Protein AF-A0A1B6I5P0-F1 (afdb_monomer_lite)

pLDDT: mean 95.13, std 2.9, range [74.19, 97.69]

Secondary structure (DSSP, 8-state):
-EEE-TT-PEEPEEEEEEETTTTEEEEEESSPPPSS--EEE-------BSSSSEEEEEEEEETTEEEEEEEEE-TTTTGGGTS-----TTS-----------TT-------

Structure (mmCIF, N/CA/C/O backbone):
data_AF-A0A1B6I5P0-F1
#
_entry.id   AF-A0A1B6I5P0-F1
#
loop_
_atom_site.group_PDB
_atom_site.id
_atom_site.type_symbol
_atom_site.label_atom_id
_atom_site.label_alt_id
_atom_site.label_comp_id
_atom_site.label_asym_id
_atom_site.label_entity_id
_atom_site.label_seq_id
_atom_site.pdbx_PDB_ins_code
_atom_site.Cartn_x
_atom_site.Cartn_y
_atom_site.Cartn_z
_atom_site.occupancy
_atom_site.B_iso_or_equiv
_atom_site.auth_seq_id
_atom_site.auth_comp_id
_atom_site.auth_asym_id
_atom_site.auth_atom_id
_atom_site.pdbx_PDB_model_num
ATOM 1 N N . ILE A 1 1 ? 0.812 -0.704 12.957 1.00 93.81 1 ILE A N 1
ATOM 2 C CA . ILE A 1 1 ? -0.446 -0.215 12.347 1.00 93.81 1 ILE A CA 1
ATOM 3 C C . ILE A 1 1 ? -1.074 0.671 13.391 1.00 93.81 1 ILE A C 1
ATOM 5 O O . ILE A 1 1 ? -1.149 0.228 14.529 1.00 93.81 1 ILE A O 1
ATOM 9 N N . THR A 1 2 ? -1.447 1.887 13.026 1.00 95.62 2 THR A N 1
ATOM 10 C CA . THR A 1 2 ? -2.048 2.849 13.955 1.00 95.62 2 THR A CA 1
ATOM 11 C C . THR A 1 2 ? -3.414 3.227 13.419 1.00 95.62 2 THR A C 1
ATOM 13 O O . THR A 1 2 ? -3.566 3.411 12.210 1.00 95.62 2 THR A O 1
ATOM 16 N N . VAL A 1 3 ? -4.404 3.304 14.300 1.00 97.12 3 VAL A N 1
ATOM 17 C CA . VAL A 1 3 ? -5.758 3.736 13.958 1.00 97.12 3 VAL A CA 1
ATOM 18 C C . VAL A 1 3 ? -6.095 4.915 14.853 1.00 97.12 3 VAL A C 1
ATOM 20 O O . VAL A 1 3 ? -5.910 4.825 16.062 1.00 97.12 3 VAL A O 1
ATOM 23 N N . THR A 1 4 ? -6.570 6.012 14.276 1.00 97.12 4 THR A N 1
ATOM 24 C CA . THR A 1 4 ? -7.079 7.159 15.040 1.00 97.12 4 THR A CA 1
ATOM 25 C C . THR A 1 4 ? -8.487 7.501 14.586 1.00 97.12 4 THR A C 1
ATOM 27 O O . THR A 1 4 ? -8.852 7.221 13.440 1.00 97.12 4 THR A O 1
ATOM 30 N N . ASP A 1 5 ? -9.276 8.114 15.456 1.00 95.06 5 ASP A N 1
ATOM 31 C CA . ASP A 1 5 ? -10.587 8.652 15.095 1.00 95.06 5 ASP A CA 1
ATOM 32 C C . ASP A 1 5 ? -10.490 10.063 14.474 1.00 95.06 5 ASP A C 1
ATOM 34 O O . ASP A 1 5 ? -9.415 10.526 14.067 1.00 95.06 5 ASP A O 1
ATOM 38 N N . ASP A 1 6 ? -11.636 10.728 14.339 1.00 92.25 6 ASP A N 1
ATOM 39 C CA . ASP A 1 6 ? -11.777 12.078 13.795 1.00 92.25 6 ASP A CA 1
ATOM 40 C C . ASP A 1 6 ? -11.200 13.176 14.703 1.00 92.25 6 ASP A C 1
ATOM 42 O O . ASP A 1 6 ? -10.870 14.258 14.211 1.00 92.25 6 ASP A O 1
ATOM 46 N N . ARG A 1 7 ? -11.028 12.890 15.997 1.00 92.81 7 ARG A N 1
ATOM 47 C CA . ARG A 1 7 ? -10.398 13.766 16.997 1.00 92.81 7 ARG A CA 1
ATOM 48 C C . ARG A 1 7 ? -8.899 13.521 17.133 1.00 92.81 7 ARG A C 1
ATOM 50 O O . ARG A 1 7 ? -8.246 14.212 17.907 1.00 92.81 7 ARG A O 1
ATOM 57 N N . GLU A 1 8 ? -8.368 12.593 16.339 1.00 91.75 8 GLU A N 1
ATOM 58 C CA . GLU A 1 8 ? -6.987 12.108 16.401 1.00 91.75 8 GLU A CA 1
ATOM 59 C C . GLU A 1 8 ? -6.671 11.315 17.677 1.00 91.75 8 GLU A C 1
ATOM 61 O O . GLU A 1 8 ? -5.501 11.067 17.972 1.00 91.75 8 GLU A O 1
ATOM 66 N N . ASP A 1 9 ? -7.704 10.845 18.384 1.00 93.62 9 ASP A N 1
ATOM 67 C CA . ASP A 1 9 ? -7.533 9.945 19.516 1.00 93.62 9 ASP A CA 1
ATOM 68 C C . ASP A 1 9 ? -7.187 8.542 19.001 1.00 93.62 9 ASP A C 1
ATOM 70 O O . ASP A 1 9 ? -7.772 8.034 18.035 1.00 93.62 9 ASP A O 1
ATOM 74 N N . GLU A 1 10 ? -6.206 7.900 19.637 1.00 94.81 10 GLU A N 1
ATOM 75 C CA . GLU A 1 10 ? -5.766 6.566 19.241 1.00 94.81 10 GLU A CA 1
ATOM 76 C C . GLU A 1 10 ? -6.826 5.514 19.588 1.00 94.81 10 GLU A C 1
ATOM 78 O O . GLU A 1 10 ? -7.338 5.422 20.707 1.00 94.81 10 GLU A O 1
ATOM 83 N N . VAL A 1 11 ? -7.141 4.681 18.601 1.00 95.94 11 VAL A N 1
ATOM 84 C CA . VAL A 1 11 ? -8.004 3.518 18.754 1.00 95.94 11 VAL A CA 1
ATOM 85 C C . VAL A 1 11 ? -7.122 2.297 18.956 1.00 95.94 11 VAL A C 1
ATOM 87 O O . VAL A 1 11 ? -6.329 1.935 18.087 1.00 95.94 11 VAL A O 1
ATOM 90 N N . GLU A 1 12 ? -7.300 1.626 20.091 1.00 96.19 12 GLU A N 1
ATOM 91 C CA . GLU A 1 12 ? -6.550 0.417 20.413 1.00 96.19 12 GLU A CA 1
ATOM 92 C C . GLU A 1 12 ? -6.771 -0.680 19.361 1.00 96.19 12 GLU A C 1
ATOM 94 O O . GLU A 1 12 ? -7.892 -1.155 19.139 1.00 96.19 12 GLU A O 1
ATOM 99 N N . VAL A 1 13 ? -5.671 -1.127 18.753 1.00 96.81 13 VAL A N 1
ATOM 100 C CA . VAL A 1 13 ? -5.613 -2.321 17.907 1.00 96.81 13 VAL A CA 1
ATOM 101 C C . VAL A 1 13 ? -4.986 -3.443 18.730 1.00 96.81 13 VAL A C 1
ATOM 103 O O . VAL A 1 13 ? -3.766 -3.521 18.853 1.00 96.81 13 VAL A O 1
ATOM 106 N N . ALA A 1 14 ? -5.823 -4.315 19.290 1.00 96.44 14 ALA A N 1
ATOM 107 C CA . ALA A 1 14 ? -5.397 -5.425 20.139 1.00 96.44 14 ALA A CA 1
ATOM 108 C C . ALA A 1 14 ? -4.495 -6.417 19.388 1.00 96.44 14 ALA A C 1
ATOM 110 O O . ALA A 1 14 ? -3.538 -6.953 19.945 1.00 96.44 14 ALA A O 1
ATOM 111 N N . SER A 1 15 ? -4.790 -6.676 18.111 1.00 96.88 15 SER A N 1
ATOM 112 C CA . SER A 1 15 ? -3.930 -7.477 17.235 1.00 96.88 15 SER A CA 1
ATOM 113 C C . SER A 1 15 ? -4.262 -7.251 15.759 1.00 96.88 15 SER A C 1
ATOM 115 O O . SER A 1 15 ? -5.230 -6.577 15.410 1.00 96.88 15 SER A O 1
ATOM 117 N N . HIS A 1 16 ? -3.459 -7.826 14.867 1.00 97.00 16 HIS A N 1
ATOM 118 C CA . HIS A 1 16 ? -3.789 -7.930 13.449 1.00 97.00 16 HIS A CA 1
ATOM 119 C C . HIS A 1 16 ? -3.428 -9.323 12.933 1.00 97.00 16 HIS A C 1
ATOM 121 O O . HIS A 1 16 ? -2.530 -9.978 13.462 1.00 97.00 16 HIS A O 1
ATOM 127 N N . SER A 1 17 ? -4.119 -9.768 11.891 1.00 97.31 17 SER A N 1
ATOM 128 C CA . SER A 1 17 ? -3.872 -11.053 11.239 1.00 97.31 17 SER A CA 1
ATOM 129 C C . SER A 1 17 ? -3.968 -10.925 9.725 1.00 97.31 17 SER A C 1
ATOM 131 O O . SER A 1 17 ? -4.608 -10.009 9.210 1.00 97.31 17 SER A O 1
ATOM 133 N N . VAL A 1 18 ? -3.352 -11.860 9.006 1.00 96.75 18 VAL A N 1
ATOM 134 C CA . VAL A 1 18 ? -3.440 -11.940 7.544 1.00 96.75 18 VAL A CA 1
ATOM 135 C C . VAL A 1 18 ? -4.215 -13.198 7.165 1.00 96.75 18 VAL A C 1
ATOM 137 O O . VAL A 1 18 ? -3.801 -14.304 7.503 1.00 96.75 18 VAL A O 1
ATOM 140 N N . ASP A 1 19 ? -5.331 -13.022 6.463 1.00 97.56 19 ASP A N 1
ATOM 141 C CA . ASP A 1 19 ? -6.096 -14.103 5.840 1.00 97.56 19 ASP A CA 1
ATOM 142 C C . ASP A 1 19 ? -5.587 -14.264 4.402 1.00 97.56 19 ASP A C 1
ATOM 144 O O . ASP A 1 19 ? -5.857 -13.430 3.537 1.00 97.56 19 ASP A O 1
ATOM 148 N N . LEU A 1 20 ? -4.788 -15.304 4.158 1.00 95.06 20 LEU A N 1
ATOM 149 C CA . LEU A 1 20 ? -4.154 -15.536 2.857 1.00 95.06 20 LEU A CA 1
ATOM 150 C C . LEU A 1 20 ? -5.140 -16.023 1.789 1.00 95.06 20 LEU A C 1
ATOM 152 O O . LEU A 1 20 ? -4.911 -15.772 0.608 1.00 95.06 20 LEU A O 1
ATOM 156 N N . GLU A 1 21 ? -6.216 -16.703 2.191 1.00 96.38 21 GLU A N 1
ATOM 157 C CA . GLU A 1 21 ? -7.224 -17.230 1.269 1.00 96.38 21 GLU A CA 1
ATOM 158 C C . GLU A 1 21 ? -8.067 -16.087 0.705 1.00 96.38 21 GLU A C 1
ATOM 160 O O . GLU A 1 21 ? -8.240 -15.969 -0.508 1.00 96.38 21 GLU A O 1
ATOM 165 N N . ARG A 1 22 ? -8.524 -15.191 1.586 1.00 95.88 22 ARG A N 1
ATOM 166 C CA . ARG A 1 22 ? -9.304 -14.006 1.197 1.00 95.88 22 ARG A CA 1
ATOM 167 C C . ARG A 1 22 ? -8.442 -12.810 0.806 1.00 95.88 22 ARG A C 1
ATOM 169 O O . ARG A 1 22 ? -8.961 -11.833 0.273 1.00 95.88 22 ARG A O 1
ATOM 176 N N . GLN A 1 23 ? -7.135 -12.896 1.046 1.00 96.31 23 GLN A N 1
ATOM 177 C CA . GLN A 1 23 ? -6.156 -11.832 0.819 1.00 96.31 23 GLN A CA 1
ATOM 178 C C . GLN A 1 23 ? -6.458 -10.563 1.628 1.00 96.31 23 GLN A C 1
ATOM 180 O O . GLN A 1 23 ? -6.377 -9.448 1.109 1.00 96.31 23 GLN A O 1
ATOM 185 N N . PHE A 1 24 ? -6.799 -10.730 2.908 1.00 97.25 24 PHE A N 1
ATOM 186 C CA . PHE A 1 24 ? -7.139 -9.628 3.806 1.00 97.25 24 PHE A CA 1
ATOM 187 C C . PHE A 1 24 ? -6.088 -9.399 4.884 1.00 97.25 24 PHE A C 1
ATOM 189 O O . PHE A 1 24 ? -5.564 -10.333 5.490 1.00 97.25 24 PHE A O 1
ATOM 196 N N . LEU A 1 25 ? -5.857 -8.122 5.176 1.00 97.50 25 LEU A N 1
ATOM 197 C CA . LEU A 1 25 ? -5.301 -7.675 6.444 1.00 97.50 25 LEU A CA 1
ATOM 198 C C . LEU A 1 25 ? -6.473 -7.371 7.382 1.00 97.50 25 LEU A C 1
ATOM 200 O O . LEU A 1 25 ? -7.263 -6.469 7.113 1.00 97.50 25 LEU A O 1
ATOM 204 N N . VAL A 1 26 ? -6.583 -8.124 8.471 1.00 97.69 26 VAL A N 1
ATOM 205 C CA . VAL A 1 26 ? -7.652 -7.985 9.464 1.00 97.69 26 VAL A CA 1
ATOM 206 C C . VAL A 1 26 ? -7.091 -7.283 10.693 1.00 97.69 26 VAL A C 1
ATOM 208 O O . VAL A 1 26 ? -6.101 -7.737 11.266 1.00 97.69 26 VAL A O 1
ATOM 211 N N . LEU A 1 27 ? -7.719 -6.177 11.091 1.00 97.19 27 LEU A N 1
ATOM 212 C CA . LEU A 1 27 ? -7.387 -5.442 12.311 1.00 97.19 27 LEU A CA 1
ATOM 213 C C . LEU A 1 27 ? -8.404 -5.797 13.394 1.00 97.19 27 LEU A C 1
ATOM 215 O O . LEU A 1 27 ? -9.603 -5.614 13.193 1.00 97.19 27 LEU A O 1
ATOM 219 N N . HIS A 1 28 ? -7.926 -6.286 14.536 1.00 96.75 28 HIS A N 1
ATOM 220 C CA . HIS A 1 28 ? -8.757 -6.598 15.697 1.00 96.75 28 HIS A CA 1
ATOM 221 C C . HIS A 1 28 ? -8.648 -5.445 16.685 1.00 96.75 28 HIS A C 1
ATOM 223 O O . HIS A 1 28 ? -7.614 -5.270 17.333 1.00 96.75 28 HIS A O 1
ATOM 229 N N . THR A 1 29 ? -9.691 -4.628 16.775 1.00 95.94 29 THR A N 1
ATOM 230 C CA . THR A 1 29 ? -9.747 -3.500 17.709 1.00 95.94 29 THR A CA 1
ATOM 231 C C . THR A 1 29 ? -10.057 -3.989 19.124 1.00 95.94 29 THR A C 1
ATOM 233 O O . THR A 1 29 ? -10.763 -4.980 19.304 1.00 95.94 29 THR A O 1
ATOM 236 N N . GLY A 1 30 ? -9.541 -3.300 20.146 1.00 93.81 30 GLY A N 1
ATOM 237 C CA . GLY A 1 30 ? -9.788 -3.655 21.555 1.00 93.81 30 GLY A CA 1
ATOM 238 C C . GLY A 1 30 ? -11.252 -3.480 21.985 1.00 93.81 30 GLY A C 1
ATOM 239 O O . GLY A 1 30 ? -11.699 -4.043 22.981 1.00 93.81 30 GLY A O 1
ATOM 240 N N . ARG A 1 31 ? -12.020 -2.718 21.202 1.00 93.06 31 ARG A N 1
ATOM 241 C CA . ARG A 1 31 ? -13.446 -2.448 21.396 1.00 93.06 31 ARG A CA 1
ATOM 242 C C . ARG A 1 31 ? -14.167 -2.329 20.059 1.00 93.06 31 ARG A C 1
ATOM 244 O O . ARG A 1 31 ? -13.531 -2.166 19.015 1.00 93.06 31 ARG A O 1
ATOM 251 N N . TRP A 1 32 ? -15.494 -2.361 20.109 1.00 94.38 32 TRP A N 1
ATOM 252 C CA . TRP A 1 32 ? -16.336 -2.030 18.964 1.00 94.38 32 TRP A CA 1
ATOM 253 C C . TRP A 1 32 ? -16.094 -0.590 18.512 1.00 94.38 32 TRP A C 1
ATOM 255 O O . TRP A 1 32 ? -15.913 0.307 19.338 1.00 94.38 32 TRP A O 1
ATOM 265 N N . LEU A 1 33 ? -16.064 -0.394 17.195 1.00 94.69 33 LEU A N 1
ATOM 266 C CA . LEU A 1 33 ? -16.012 0.933 16.603 1.00 94.69 33 LEU A CA 1
ATOM 267 C C . LEU A 1 33 ? -17.422 1.507 16.548 1.00 94.69 33 LEU A C 1
ATOM 269 O O . LEU A 1 33 ? -18.349 0.847 16.077 1.00 94.69 33 LEU A O 1
ATOM 273 N N . GLU A 1 34 ? -17.558 2.742 17.008 1.00 94.25 34 GLU A N 1
ATOM 274 C CA . GLU A 1 34 ? -18.779 3.513 16.827 1.00 94.25 34 GLU A CA 1
ATOM 275 C C . GLU A 1 34 ? -18.852 4.047 15.385 1.00 94.25 34 GLU A C 1
ATOM 277 O O . GLU A 1 34 ? -17.829 4.163 14.703 1.00 94.25 34 GLU A O 1
ATOM 282 N N . PRO A 1 35 ? -20.043 4.387 14.870 1.00 95.75 35 PRO A N 1
ATOM 283 C CA . PRO A 1 35 ? -20.159 5.022 13.563 1.00 95.75 35 PRO A CA 1
ATOM 284 C C . PRO A 1 35 ? -19.356 6.330 13.505 1.00 95.75 35 PRO A C 1
ATOM 286 O O . PRO A 1 35 ? -19.599 7.250 14.285 1.00 95.75 35 PRO A O 1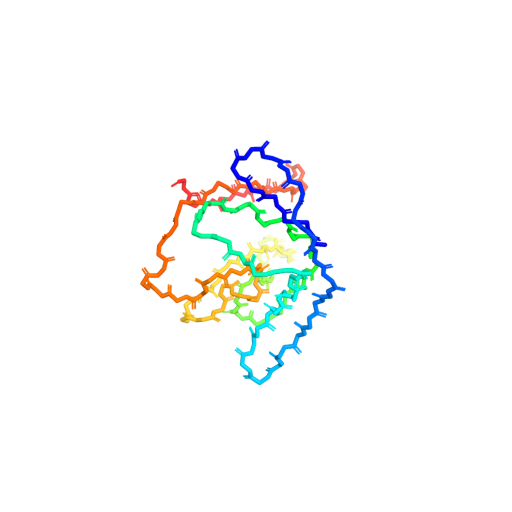
ATOM 289 N N . GLY A 1 36 ? -18.419 6.433 12.561 1.00 95.00 36 GLY A N 1
ATOM 290 C CA . GLY A 1 36 ? -17.531 7.591 12.475 1.00 95.00 36 GLY A CA 1
ATOM 291 C C . GLY A 1 36 ? -16.478 7.486 11.376 1.00 95.00 36 GLY A C 1
ATOM 292 O O . GLY A 1 36 ? -16.499 6.572 10.548 1.00 95.00 36 GLY A O 1
ATOM 293 N N . GLN A 1 37 ? -15.563 8.456 11.363 1.00 96.44 37 GLN A N 1
ATOM 294 C CA . GLN A 1 37 ? -14.401 8.460 10.478 1.00 96.44 37 GLN A CA 1
ATOM 295 C C . GLN A 1 37 ? -13.163 8.011 11.243 1.00 96.44 37 GLN A C 1
ATOM 297 O O . GLN A 1 37 ? -12.925 8.444 12.365 1.00 96.44 37 GLN A O 1
ATOM 302 N N . TYR A 1 38 ? -12.359 7.178 10.592 1.00 97.00 38 TYR A N 1
ATOM 303 C CA . TYR A 1 38 ? -11.119 6.663 11.151 1.00 97.00 38 TYR A CA 1
ATOM 304 C C . TYR A 1 38 ? -9.993 6.827 10.140 1.00 97.00 38 TYR A C 1
ATOM 306 O O . TYR A 1 38 ? -10.181 6.632 8.935 1.00 97.00 38 TYR A O 1
ATOM 314 N N . LYS A 1 39 ? -8.804 7.158 10.634 1.00 97.19 39 LYS A N 1
ATOM 315 C CA . LYS A 1 39 ? -7.568 7.167 9.856 1.00 97.19 39 LYS A CA 1
ATOM 316 C C . LYS A 1 39 ? -6.795 5.903 10.198 1.00 97.19 39 LYS A C 1
ATOM 318 O O . LYS A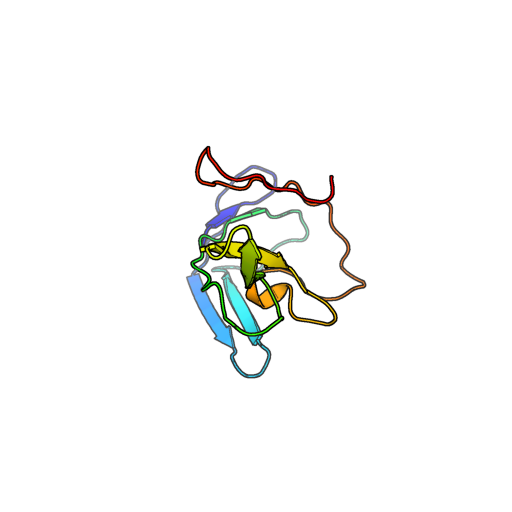 1 39 ? -6.508 5.644 11.361 1.00 97.19 39 LYS A O 1
ATOM 323 N N . VAL A 1 40 ? -6.445 5.125 9.180 1.00 97.12 40 VAL A N 1
ATOM 324 C CA . VAL A 1 40 ? -5.649 3.905 9.338 1.00 97.12 40 VAL A CA 1
ATOM 325 C C . VAL A 1 40 ? -4.284 4.136 8.704 1.00 97.12 40 VAL A C 1
ATOM 327 O O . VAL A 1 40 ? -4.177 4.348 7.497 1.00 97.12 40 VAL A O 1
ATOM 330 N N . TYR A 1 41 ? -3.235 4.088 9.520 1.00 97.19 41 TYR A N 1
ATOM 331 C CA . TYR A 1 41 ? -1.851 4.191 9.082 1.00 97.19 41 TYR A CA 1
ATOM 332 C C . TYR A 1 41 ? -1.181 2.816 9.089 1.00 97.19 41 TYR A C 1
ATOM 334 O O . TYR A 1 41 ? -1.046 2.156 10.127 1.00 97.19 41 TYR A O 1
ATOM 342 N N . ILE A 1 42 ? -0.730 2.386 7.911 1.00 97.31 42 ILE A N 1
ATOM 343 C CA . ILE A 1 42 ? -0.062 1.101 7.711 1.00 97.31 42 ILE A CA 1
ATOM 344 C C . ILE A 1 42 ? 1.283 1.354 7.044 1.00 97.31 42 ILE A C 1
ATOM 346 O O . ILE A 1 42 ? 1.352 1.788 5.897 1.00 97.31 42 ILE A O 1
ATOM 350 N N . GLN A 1 43 ? 2.355 1.025 7.757 1.00 96.69 43 GLN A N 1
ATOM 351 C CA . GLN A 1 43 ? 3.677 0.900 7.164 1.00 96.69 43 GLN A CA 1
ATOM 352 C C . GLN A 1 43 ? 3.837 -0.523 6.627 1.00 96.69 43 GLN A C 1
ATOM 354 O O . GLN A 1 43 ? 3.578 -1.489 7.343 1.00 96.69 43 GLN A O 1
ATOM 359 N N . TYR A 1 44 ? 4.254 -0.652 5.372 1.00 95.62 44 TYR A N 1
ATOM 360 C CA . TYR A 1 44 ? 4.437 -1.941 4.710 1.00 95.62 44 TYR A CA 1
ATOM 361 C C . TYR A 1 44 ? 5.684 -1.921 3.822 1.00 95.62 44 TYR A C 1
ATOM 363 O O . TYR A 1 44 ? 6.207 -0.862 3.472 1.00 95.62 44 TYR A O 1
ATOM 371 N N . ILE A 1 45 ? 6.150 -3.115 3.457 1.00 94.31 45 ILE A N 1
ATOM 372 C CA . ILE A 1 45 ? 7.215 -3.321 2.476 1.00 94.31 45 ILE A CA 1
ATOM 373 C C . ILE A 1 45 ? 6.638 -4.198 1.368 1.00 94.31 45 ILE A C 1
ATOM 375 O O . ILE A 1 45 ? 6.118 -5.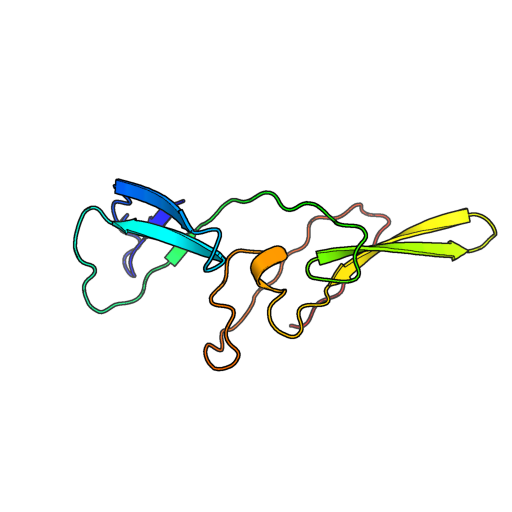279 1.635 1.00 94.31 45 ILE A O 1
ATOM 379 N N . GLY A 1 46 ? 6.721 -3.716 0.131 1.00 88.88 46 GLY A N 1
ATOM 380 C CA . GLY A 1 46 ? 6.344 -4.461 -1.067 1.00 88.88 46 GLY A CA 1
ATOM 381 C C . GLY A 1 46 ? 7.575 -4.834 -1.888 1.00 88.88 46 GLY A C 1
ATOM 382 O O . GLY A 1 46 ? 8.553 -4.088 -1.931 1.00 88.88 46 GLY A O 1
ATOM 383 N N . ASN A 1 47 ? 7.518 -5.977 -2.569 1.00 88.25 47 ASN A N 1
ATOM 384 C CA . ASN A 1 47 ? 8.551 -6.381 -3.518 1.00 88.25 47 ASN A CA 1
ATOM 385 C C . ASN A 1 47 ? 8.158 -5.958 -4.934 1.00 88.25 47 ASN A C 1
ATOM 387 O O . ASN A 1 47 ? 7.099 -6.352 -5.425 1.00 88.25 47 ASN A O 1
ATOM 391 N N . LEU A 1 48 ? 9.045 -5.229 -5.620 1.00 90.62 48 LEU A N 1
ATOM 392 C CA . LEU A 1 48 ? 8.923 -5.016 -7.062 1.00 90.62 48 LEU A CA 1
ATOM 393 C C . LEU A 1 48 ? 9.142 -6.344 -7.780 1.00 90.62 48 LEU A C 1
ATOM 395 O O . LEU A 1 48 ? 10.266 -6.831 -7.919 1.00 90.62 48 LEU A O 1
ATOM 399 N N . ASN A 1 49 ? 8.037 -6.938 -8.207 1.00 89.88 49 ASN A N 1
ATOM 400 C CA . ASN A 1 49 ? 8.031 -8.255 -8.812 1.00 89.88 49 ASN A CA 1
ATOM 401 C C . ASN A 1 49 ? 8.351 -8.180 -10.323 1.00 89.88 49 ASN A C 1
ATOM 403 O O . ASN A 1 49 ? 8.411 -7.094 -10.901 1.00 89.88 49 ASN A O 1
ATOM 407 N N . ASN A 1 50 ? 8.613 -9.332 -10.949 1.00 90.12 50 ASN A N 1
ATOM 408 C CA . ASN A 1 50 ? 8.914 -9.435 -12.391 1.00 90.12 50 ASN A CA 1
ATOM 409 C C . ASN A 1 50 ? 7.690 -9.861 -13.220 1.00 90.12 50 ASN A C 1
ATOM 411 O O . ASN A 1 50 ? 7.831 -10.249 -14.378 1.00 90.12 50 ASN A O 1
ATOM 415 N N . VAL A 1 51 ? 6.509 -9.874 -12.609 1.00 86.00 51 VAL A N 1
ATOM 416 C CA . VAL A 1 51 ? 5.237 -10.218 -13.241 1.00 86.00 51 VAL A CA 1
ATOM 417 C C . VAL A 1 51 ? 4.527 -8.897 -13.526 1.00 86.00 51 VAL A C 1
ATOM 419 O O . VAL A 1 51 ? 4.631 -7.954 -12.753 1.00 86.00 51 VAL A O 1
ATOM 422 N N . LEU A 1 52 ? 3.835 -8.772 -14.654 1.00 91.50 52 LEU A N 1
ATOM 423 C CA . LEU A 1 52 ? 3.197 -7.514 -15.072 1.00 91.50 52 LEU A CA 1
ATOM 424 C C . LEU A 1 52 ? 1.898 -7.233 -14.279 1.00 91.50 52 LEU A C 1
ATOM 426 O O . LEU A 1 52 ? 0.852 -6.982 -14.868 1.00 91.50 52 LEU A O 1
ATOM 430 N N . GLN A 1 53 ? 1.954 -7.346 -12.949 1.00 92.75 53 GLN A N 1
ATOM 431 C CA . GLN A 1 53 ? 0.836 -7.271 -12.006 1.00 92.75 53 GLN A CA 1
ATOM 432 C C . GLN A 1 53 ? 1.242 -6.508 -10.742 1.00 92.75 53 GLN A C 1
ATOM 434 O O . GLN A 1 53 ? 2.354 -6.656 -10.222 1.00 92.75 53 GLN A O 1
ATOM 439 N N . GLY A 1 54 ? 0.314 -5.721 -10.205 1.00 94.94 54 GLY A N 1
ATOM 440 C CA . GLY A 1 54 ? 0.542 -4.896 -9.025 1.00 94.94 54 GLY A CA 1
ATOM 441 C C . GLY A 1 54 ? 1.548 -3.795 -9.327 1.00 94.94 54 GLY A C 1
ATOM 442 O O . GLY A 1 54 ? 1.500 -3.189 -10.395 1.00 94.94 54 GLY A O 1
ATOM 443 N N . PHE A 1 55 ? 2.462 -3.537 -8.394 1.00 96.00 55 PHE A N 1
ATOM 444 C CA . PHE A 1 55 ? 3.616 -2.675 -8.630 1.00 96.00 55 PHE A CA 1
ATOM 445 C C . PHE A 1 55 ? 4.839 -3.542 -8.943 1.00 96.00 55 PHE A C 1
ATOM 447 O O . PHE A 1 55 ? 5.291 -4.333 -8.110 1.00 96.00 55 PHE A O 1
ATOM 454 N N . TYR A 1 56 ? 5.343 -3.430 -10.168 1.00 95.81 56 TYR A N 1
ATOM 455 C CA . TYR A 1 56 ? 6.335 -4.343 -10.726 1.00 95.81 56 TYR A CA 1
ATOM 456 C C . TYR A 1 56 ? 7.474 -3.583 -11.397 1.00 95.81 56 TYR A C 1
ATOM 458 O O . TYR A 1 56 ? 7.346 -2.405 -11.740 1.00 95.81 56 TYR A O 1
ATOM 466 N N . ARG A 1 57 ? 8.609 -4.260 -11.588 1.00 95.94 57 ARG A N 1
ATOM 467 C CA . ARG A 1 57 ? 9.725 -3.719 -12.367 1.00 95.94 57 ARG A CA 1
ATOM 468 C C . ARG A 1 57 ? 9.720 -4.277 -13.782 1.00 95.94 57 ARG A C 1
ATOM 470 O O . ARG A 1 57 ? 9.447 -5.453 -14.003 1.00 95.94 57 ARG A O 1
ATOM 477 N N . SER A 1 58 ? 10.096 -3.434 -14.728 1.00 95.12 58 SER A N 1
ATOM 478 C CA . SER A 1 58 ? 10.310 -3.805 -16.122 1.00 95.12 58 SER A CA 1
ATOM 479 C C . SER A 1 58 ? 11.641 -3.246 -16.611 1.00 95.12 58 SER A C 1
ATOM 481 O O . SER A 1 58 ? 12.291 -2.445 -15.931 1.00 95.12 58 SER A O 1
ATOM 483 N N . SER A 1 59 ? 12.068 -3.687 -17.788 1.00 94.94 59 SER A N 1
ATOM 484 C CA . SER A 1 59 ? 13.297 -3.212 -18.408 1.00 94.94 59 SER A CA 1
ATOM 485 C C . SER A 1 59 ? 13.151 -3.076 -19.914 1.00 94.94 59 SER A C 1
ATOM 487 O O . SER A 1 59 ? 12.372 -3.791 -20.542 1.00 94.94 59 SER A O 1
ATOM 489 N N . TYR A 1 60 ? 13.933 -2.172 -20.487 1.00 95.00 60 TYR A N 1
ATOM 490 C CA . TYR A 1 60 ? 14.072 -2.008 -21.929 1.00 95.00 60 TYR A CA 1
ATOM 491 C C . TYR A 1 60 ? 15.534 -1.728 -22.278 1.00 95.00 60 TYR A C 1
ATOM 493 O O . TYR A 1 60 ? 16.328 -1.340 -21.418 1.00 95.00 60 TYR A O 1
ATOM 501 N N . LYS A 1 61 ? 15.907 -1.932 -23.543 1.00 96.88 61 LYS A N 1
ATOM 502 C CA . LYS A 1 61 ? 17.238 -1.571 -24.042 1.00 96.88 61 LYS A CA 1
ATOM 503 C C . LYS A 1 61 ? 17.204 -0.190 -24.683 1.00 96.88 61 LYS A C 1
ATOM 505 O O . LYS A 1 61 ? 16.349 0.076 -25.521 1.00 96.88 61 LYS A O 1
ATOM 510 N N . ALA A 1 62 ? 18.167 0.649 -24.327 1.00 95.38 62 ALA A N 1
ATOM 511 C CA . ALA A 1 62 ? 18.455 1.909 -25.002 1.00 95.38 62 ALA A CA 1
ATOM 512 C C . ALA A 1 62 ? 19.974 2.075 -25.081 1.00 95.38 62 ALA A C 1
ATOM 514 O O . ALA A 1 62 ? 20.660 1.860 -24.084 1.00 95.38 62 ALA A O 1
ATOM 515 N N . ASP A 1 63 ? 20.496 2.398 -26.264 1.00 95.19 63 ASP A N 1
ATOM 516 C CA . ASP A 1 63 ? 21.941 2.547 -26.509 1.00 95.19 63 ASP A CA 1
ATOM 517 C C . ASP A 1 63 ? 22.759 1.305 -26.101 1.00 95.19 63 ASP A C 1
ATOM 519 O O . ASP A 1 63 ? 23.853 1.400 -25.556 1.00 95.19 63 ASP A O 1
ATOM 523 N N . ASN A 1 64 ? 22.193 0.111 -26.318 1.00 94.25 64 ASN A N 1
ATOM 524 C CA . ASN A 1 64 ? 22.746 -1.182 -25.889 1.00 94.25 64 ASN A CA 1
ATOM 525 C C . ASN A 1 64 ? 22.906 -1.356 -24.358 1.00 94.25 64 ASN A C 1
ATOM 527 O O . ASN A 1 64 ? 23.511 -2.327 -23.906 1.00 94.25 64 ASN A O 1
ATOM 531 N N . VAL A 1 65 ? 22.310 -0.467 -23.557 1.00 95.88 65 VAL A N 1
ATOM 532 C CA . VAL A 1 65 ? 22.264 -0.540 -22.091 1.00 95.88 65 VAL A CA 1
ATOM 533 C C . VAL A 1 65 ? 20.852 -0.909 -21.634 1.00 95.88 65 VAL A C 1
ATOM 535 O O . VAL A 1 65 ? 19.858 -0.336 -22.085 1.00 95.88 65 VAL A O 1
ATOM 538 N N . THR A 1 66 ? 20.750 -1.869 -20.713 1.00 96.38 66 THR A N 1
ATOM 539 C CA . THR A 1 66 ? 19.480 -2.208 -20.060 1.00 96.38 66 THR A CA 1
ATOM 540 C C . THR A 1 66 ? 19.106 -1.115 -19.064 1.00 96.38 66 THR A C 1
ATOM 542 O O . THR A 1 66 ? 19.834 -0.866 -18.102 1.00 96.38 66 THR A O 1
ATOM 545 N N . ARG A 1 67 ? 17.951 -0.485 -19.270 1.00 95.25 67 ARG A N 1
ATOM 546 C CA . ARG A 1 67 ? 17.366 0.500 -18.358 1.00 95.25 67 ARG A CA 1
ATOM 547 C C . ARG A 1 67 ? 16.182 -0.118 -17.631 1.00 95.25 67 ARG A C 1
ATOM 549 O O . ARG A 1 67 ? 15.381 -0.827 -18.235 1.00 95.25 67 ARG A O 1
ATOM 556 N N . TRP A 1 68 ? 16.082 0.166 -16.339 1.00 95.06 68 TRP A N 1
ATOM 557 C CA . TRP A 1 68 ? 15.030 -0.348 -15.466 1.00 95.06 68 TRP A CA 1
ATOM 558 C C . TRP A 1 68 ? 13.984 0.724 -15.183 1.00 95.06 68 TRP A C 1
ATOM 560 O O . TRP A 1 68 ? 14.309 1.907 -15.076 1.00 95.06 68 TRP A O 1
ATOM 570 N N . LEU A 1 69 ? 12.737 0.292 -15.031 1.00 95.81 69 LEU A N 1
ATOM 571 C CA . LEU A 1 69 ? 11.616 1.118 -14.596 1.00 95.81 69 LEU A CA 1
ATOM 572 C C . LEU A 1 69 ? 10.731 0.345 -13.615 1.00 95.81 69 LEU A C 1
ATOM 574 O O . LEU A 1 69 ? 10.771 -0.885 -13.577 1.00 95.81 69 LEU A O 1
ATOM 578 N N . ALA A 1 70 ? 9.912 1.071 -12.862 1.00 96.44 70 ALA A N 1
ATOM 579 C CA . ALA A 1 70 ? 8.811 0.512 -12.090 1.00 96.44 70 ALA A CA 1
ATOM 580 C C . ALA A 1 70 ? 7.488 1.043 -12.652 1.00 96.44 70 ALA A C 1
ATOM 582 O O . ALA A 1 70 ? 7.397 2.220 -13.003 1.00 96.44 70 ALA A O 1
ATOM 583 N N . ALA A 1 71 ? 6.490 0.176 -12.762 1.00 96.25 71 ALA A N 1
ATOM 584 C CA . ALA A 1 71 ? 5.172 0.501 -13.294 1.00 96.25 71 ALA A CA 1
ATOM 585 C C . ALA A 1 71 ? 4.086 -0.235 -12.506 1.00 96.25 71 ALA A C 1
ATOM 587 O O . ALA A 1 71 ? 4.359 -1.227 -11.826 1.00 96.25 71 ALA A O 1
ATOM 588 N N . SER A 1 72 ? 2.853 0.263 -12.587 1.00 96.19 72 SER A N 1
ATOM 589 C CA . SER A 1 72 ? 1.685 -0.368 -11.980 1.00 96.19 72 SER A CA 1
ATOM 590 C C . SER A 1 72 ? 0.755 -0.971 -13.031 1.00 96.19 72 SER A C 1
ATOM 592 O O . SER A 1 72 ? 0.540 -0.397 -14.096 1.00 96.19 72 SER A O 1
ATOM 594 N N . GLN A 1 73 ? 0.186 -2.131 -12.711 1.00 96.50 73 GLN A N 1
ATOM 595 C CA . GLN A 1 73 ? -0.933 -2.751 -13.418 1.00 96.50 73 GLN A CA 1
ATOM 596 C C . GLN A 1 73 ? -1.860 -3.362 -12.366 1.00 96.50 73 GLN A C 1
ATOM 598 O O . GLN A 1 73 ? -1.578 -4.426 -11.823 1.00 96.50 73 GLN A O 1
ATOM 603 N N . PHE A 1 74 ? -2.939 -2.654 -12.029 1.00 96.44 74 PHE A N 1
ATOM 604 C CA . PHE A 1 74 ? -3.807 -3.028 -10.904 1.00 96.44 74 PHE A CA 1
ATOM 605 C C . PHE A 1 74 ? -5.068 -3.784 -11.311 1.00 96.44 74 PHE A C 1
ATOM 607 O O . PHE A 1 74 ? -5.701 -4.401 -10.457 1.00 96.44 74 PHE A O 1
ATOM 614 N N . GLN A 1 75 ? -5.445 -3.756 -12.591 1.00 92.00 75 GLN A N 1
ATOM 615 C CA . GLN A 1 75 ? -6.655 -4.439 -13.025 1.00 92.00 75 GLN A CA 1
ATOM 616 C C . GLN A 1 75 ? -6.469 -5.969 -12.982 1.00 92.00 75 GLN A C 1
ATOM 618 O O . GLN A 1 75 ? -5.480 -6.468 -13.510 1.00 92.00 75 GLN A O 1
ATOM 623 N N . SER A 1 76 ? -7.417 -6.745 -12.444 1.00 90.69 76 SER A N 1
ATOM 624 C CA . SER A 1 76 ? -8.671 -6.286 -11.803 1.00 90.69 76 SER A CA 1
ATOM 625 C C . SER A 1 76 ? -8.573 -6.123 -10.285 1.00 90.69 76 SER A C 1
ATOM 627 O O . SER A 1 76 ? -9.347 -5.353 -9.731 1.00 90.69 76 SER A O 1
ATOM 629 N N . THR A 1 77 ? -7.662 -6.844 -9.628 1.00 93.50 77 THR A N 1
ATOM 630 C CA . THR A 1 77 ? -7.580 -6.962 -8.157 1.00 93.50 77 THR A CA 1
ATOM 631 C C . THR A 1 77 ? -6.130 -6.995 -7.666 1.00 93.50 77 THR A C 1
ATOM 633 O O . THR A 1 77 ? -5.798 -7.684 -6.702 1.00 93.50 77 THR A O 1
ATOM 636 N N . ASP A 1 78 ? -5.222 -6.344 -8.393 1.00 95.31 78 ASP A N 1
ATOM 637 C CA . ASP A 1 78 ? -3.789 -6.352 -8.091 1.00 95.31 78 ASP A CA 1
ATOM 638 C C . ASP A 1 78 ? -3.329 -5.067 -7.375 1.00 95.31 78 ASP A C 1
ATOM 640 O O . ASP A 1 78 ? -2.159 -4.971 -6.995 1.00 95.31 78 ASP A O 1
ATOM 644 N N . ALA A 1 79 ? -4.219 -4.095 -7.117 1.00 95.94 79 ALA A N 1
ATOM 645 C CA . ALA A 1 79 ? -3.874 -2.913 -6.316 1.00 95.94 79 ALA A CA 1
ATOM 646 C C . ALA A 1 79 ? -3.426 -3.315 -4.903 1.00 95.94 79 ALA A C 1
ATOM 648 O O . ALA A 1 79 ? -2.400 -2.829 -4.418 1.00 95.94 79 ALA A O 1
ATOM 649 N N . ARG A 1 80 ? -4.110 -4.304 -4.304 1.00 95.31 80 ARG A N 1
ATOM 650 C CA . ARG A 1 80 ? -3.779 -4.885 -2.988 1.00 95.31 80 ARG A CA 1
ATOM 651 C C . ARG A 1 80 ? -2.357 -5.449 -2.875 1.00 95.31 80 ARG A C 1
ATOM 653 O O . ARG A 1 80 ? -1.856 -5.653 -1.774 1.00 95.31 80 ARG A O 1
ATOM 660 N N . ARG A 1 81 ? -1.686 -5.711 -4.004 1.00 93.56 81 ARG A N 1
ATOM 661 C CA . ARG A 1 81 ? -0.295 -6.209 -4.046 1.00 93.56 81 ARG A CA 1
ATOM 662 C C . ARG A 1 81 ? 0.730 -5.088 -3.980 1.00 93.56 81 ARG A C 1
ATOM 664 O O . ARG A 1 81 ? 1.892 -5.348 -3.680 1.00 93.56 81 ARG A O 1
ATOM 671 N N . ALA A 1 82 ? 0.314 -3.866 -4.303 1.00 94.88 82 ALA A N 1
ATOM 672 C CA . ALA A 1 82 ? 1.147 -2.680 -4.216 1.00 94.88 82 ALA A CA 1
ATOM 673 C C . ALA A 1 82 ? 1.023 -2.013 -2.847 1.00 94.88 82 ALA A C 1
ATOM 675 O O . ALA A 1 82 ? 2.041 -1.620 -2.290 1.00 94.88 82 ALA A O 1
ATOM 676 N N . PHE A 1 83 ? -0.194 -1.902 -2.307 1.00 95.69 83 PHE A N 1
ATOM 677 C CA . PHE A 1 83 ? -0.453 -1.312 -0.994 1.00 95.69 83 PHE A CA 1
ATOM 678 C C . PHE A 1 83 ? -1.759 -1.853 -0.385 1.00 95.69 83 PHE A C 1
ATOM 680 O O . PHE A 1 83 ? -2.671 -2.197 -1.137 1.00 95.69 83 PHE A O 1
ATOM 687 N N . PRO A 1 84 ? -1.892 -1.919 0.955 1.00 96.56 84 PRO A N 1
ATOM 688 C CA . PRO A 1 84 ? -3.147 -2.301 1.600 1.00 96.56 84 PRO A CA 1
ATOM 689 C C . PRO A 1 84 ? -4.265 -1.302 1.278 1.00 96.56 84 PRO A C 1
ATOM 691 O O . PRO A 1 84 ? -4.135 -0.109 1.558 1.00 96.56 84 PRO A O 1
ATOM 694 N N . CYS A 1 85 ? -5.362 -1.779 0.693 1.00 97.00 85 CYS A N 1
ATOM 695 C CA . CYS A 1 85 ? -6.504 -0.950 0.319 1.00 97.00 85 CYS A CA 1
ATOM 696 C C . CYS A 1 85 ? -7.804 -1.758 0.245 1.00 97.00 85 CYS A C 1
ATOM 698 O O . CYS A 1 85 ? -7.796 -2.988 0.216 1.00 97.00 85 CYS A O 1
ATOM 700 N N . MET A 1 86 ? -8.925 -1.039 0.200 1.00 96.81 86 MET A N 1
ATOM 701 C CA . MET A 1 86 ? -10.245 -1.606 -0.069 1.00 96.81 86 MET A CA 1
ATOM 702 C C . MET A 1 86 ? -10.394 -1.837 -1.581 1.00 96.81 86 MET A C 1
ATOM 704 O O . MET A 1 86 ? -10.924 -0.995 -2.301 1.00 96.81 86 MET A O 1
ATOM 708 N N . ASP A 1 87 ? -9.839 -2.947 -2.066 1.00 96.62 87 ASP A N 1
ATOM 709 C CA . ASP A 1 87 ? -9.628 -3.234 -3.492 1.00 96.62 87 ASP A CA 1
ATOM 710 C C . ASP A 1 87 ? -10.879 -3.804 -4.187 1.00 96.62 87 ASP A C 1
ATOM 712 O O . ASP A 1 87 ? -10.875 -4.923 -4.711 1.00 96.62 87 ASP A O 1
ATOM 716 N N . GLU A 1 88 ? -11.960 -3.022 -4.156 1.00 95.50 88 GLU A N 1
ATOM 717 C CA . GLU A 1 88 ? -13.205 -3.262 -4.886 1.00 95.50 88 GLU A CA 1
ATOM 718 C C . GLU A 1 88 ? -13.616 -2.002 -5.669 1.00 95.50 88 GLU A C 1
ATOM 720 O O . GLU A 1 88 ? -13.579 -0.893 -5.132 1.00 95.50 88 GLU A O 1
ATOM 725 N N . PRO A 1 89 ? -14.082 -2.129 -6.926 1.00 94.62 89 PRO A N 1
ATOM 726 C CA . PRO A 1 89 ? -14.319 -0.980 -7.808 1.00 94.62 89 PRO A CA 1
ATOM 727 C C . PRO A 1 89 ? -15.418 -0.021 -7.318 1.00 94.62 89 PRO A C 1
ATOM 729 O O . PRO A 1 89 ? -15.442 1.148 -7.715 1.00 94.62 89 PRO A O 1
ATOM 732 N N . ALA A 1 90 ? -16.338 -0.499 -6.476 1.00 97.19 90 ALA A N 1
ATOM 733 C CA . ALA A 1 90 ? -17.397 0.320 -5.890 1.00 97.19 90 ALA A CA 1
ATOM 734 C C . ALA A 1 90 ? -16.887 1.233 -4.757 1.00 97.19 90 ALA A C 1
ATOM 736 O O . ALA A 1 90 ? -17.476 2.287 -4.510 1.00 97.19 90 ALA A O 1
ATOM 737 N N . LEU A 1 91 ? -15.779 0.872 -4.102 1.00 96.19 91 LEU A N 1
ATOM 738 C CA . LEU A 1 91 ? -15.221 1.567 -2.939 1.00 96.19 91 LEU A CA 1
ATOM 739 C C . LEU A 1 91 ? -14.261 2.683 -3.374 1.00 96.19 91 LEU A C 1
ATOM 741 O O . LEU A 1 91 ? -13.054 2.647 -3.139 1.00 96.19 91 LEU A O 1
ATOM 745 N N . LYS A 1 92 ? -14.807 3.696 -4.053 1.00 96.75 92 LYS A N 1
ATOM 746 C CA . LYS A 1 92 ? -14.027 4.828 -4.573 1.00 96.75 92 LYS A CA 1
ATOM 747 C C . LYS A 1 92 ? -13.479 5.709 -3.448 1.00 96.75 92 LYS A C 1
ATOM 749 O O . LYS A 1 92 ? -14.184 6.032 -2.496 1.00 96.75 92 LYS A O 1
ATOM 754 N N . ALA A 1 93 ? -12.251 6.190 -3.629 1.00 96.69 93 ALA A N 1
ATOM 755 C CA . ALA A 1 93 ? -11.593 7.139 -2.738 1.00 96.69 93 ALA A CA 1
ATOM 756 C C . ALA A 1 93 ? -10.745 8.145 -3.532 1.00 96.69 93 ALA A C 1
ATOM 758 O O . ALA A 1 93 ? -10.468 7.952 -4.718 1.00 96.69 93 ALA A O 1
ATOM 759 N N . ARG A 1 94 ? -10.331 9.230 -2.870 1.00 97.19 94 ARG A N 1
ATOM 760 C CA . ARG A 1 94 ? -9.324 10.162 -3.395 1.00 97.19 94 ARG A CA 1
ATOM 761 C C . ARG A 1 94 ? -7.940 9.683 -2.969 1.00 97.19 94 ARG A C 1
ATOM 763 O O . ARG A 1 94 ? -7.768 9.272 -1.826 1.00 97.19 94 ARG A O 1
ATOM 770 N N . PHE A 1 95 ? -6.965 9.777 -3.867 1.00 96.75 95 PHE A N 1
ATOM 771 C CA . PHE A 1 95 ? -5.599 9.330 -3.618 1.00 96.75 95 PHE A CA 1
ATOM 772 C C . PHE A 1 95 ? -4.634 10.500 -3.762 1.00 96.75 95 PHE A C 1
ATOM 774 O O . PHE A 1 95 ? -4.566 11.117 -4.817 1.00 96.75 95 PHE A O 1
ATOM 781 N N . THR A 1 96 ? -3.864 10.768 -2.711 1.00 97.25 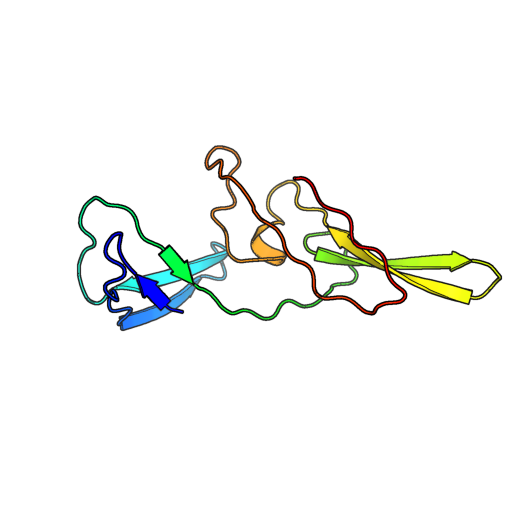96 THR A N 1
ATOM 782 C CA . THR A 1 96 ? -2.701 11.659 -2.774 1.00 97.25 96 THR A CA 1
ATOM 783 C C . THR A 1 96 ? -1.457 10.785 -2.747 1.00 97.25 96 THR A C 1
ATOM 785 O O . THR A 1 96 ? -1.235 10.063 -1.776 1.00 97.25 96 THR A O 1
ATOM 788 N N . ILE A 1 97 ? -0.664 10.817 -3.818 1.00 96.38 97 ILE A N 1
ATOM 789 C CA . ILE A 1 97 ? 0.454 9.890 -4.024 1.00 96.38 97 ILE A CA 1
ATOM 790 C C . ILE A 1 97 ? 1.780 10.649 -3.981 1.00 96.38 97 ILE A C 1
ATOM 792 O O . ILE A 1 97 ? 1.978 11.622 -4.705 1.00 96.38 97 ILE A O 1
ATOM 796 N N . SER A 1 98 ? 2.713 10.143 -3.174 1.00 96.12 98 SER A N 1
ATOM 797 C CA . SER A 1 98 ? 4.090 10.632 -3.075 1.00 96.12 98 SER A CA 1
ATOM 798 C C . SER A 1 98 ? 5.058 9.485 -3.349 1.00 96.12 98 SER A C 1
ATOM 800 O O . SER A 1 98 ? 4.929 8.414 -2.759 1.00 96.12 98 SER A O 1
ATOM 802 N N . ILE A 1 99 ? 6.039 9.697 -4.232 1.00 95.94 99 ILE A N 1
ATOM 803 C CA . ILE A 1 99 ? 7.008 8.666 -4.635 1.00 95.94 99 ILE A CA 1
ATOM 804 C C . ILE A 1 99 ? 8.426 9.148 -4.331 1.00 95.94 99 ILE A C 1
ATOM 806 O O . ILE A 1 99 ? 8.922 10.087 -4.955 1.00 95.94 99 ILE A O 1
ATOM 810 N N . GLY A 1 100 ? 9.096 8.459 -3.406 1.00 96.06 100 GLY A N 1
ATOM 811 C CA . GLY A 1 100 ? 10.542 8.572 -3.227 1.00 96.06 100 GLY A CA 1
ATOM 812 C C . GLY A 1 100 ? 11.270 7.836 -4.351 1.00 96.06 100 GLY A C 1
ATOM 813 O O . GLY A 1 100 ? 10.971 6.676 -4.630 1.00 96.06 100 GLY A O 1
ATOM 814 N N . ARG A 1 101 ? 12.215 8.503 -5.019 1.00 94.88 101 ARG A N 1
ATOM 815 C CA . ARG A 1 101 ? 12.974 7.929 -6.141 1.00 94.88 101 ARG A CA 1
ATOM 816 C C . ARG A 1 101 ? 14.387 8.516 -6.239 1.00 94.88 101 ARG A C 1
ATOM 818 O O . ARG A 1 101 ? 14.607 9.621 -5.740 1.00 94.88 101 ARG A O 1
ATOM 825 N N . PRO A 1 102 ? 15.321 7.847 -6.939 1.00 96.25 102 PRO A N 1
ATOM 826 C CA . PRO A 1 102 ? 16.583 8.460 -7.344 1.00 96.25 102 PRO A CA 1
ATOM 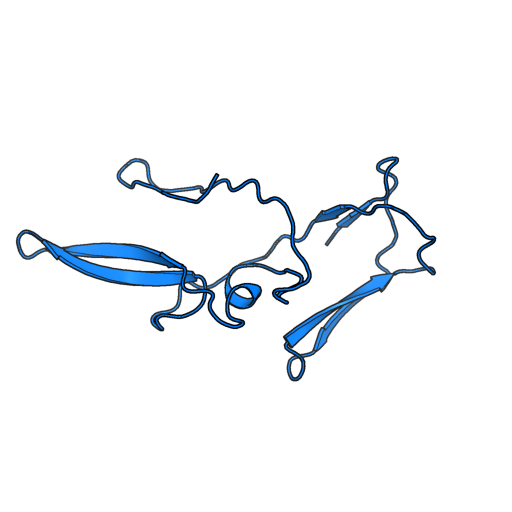827 C C . PRO A 1 102 ? 16.361 9.732 -8.174 1.00 96.25 102 PRO A C 1
ATOM 829 O O . PRO A 1 102 ? 15.446 9.797 -8.998 1.00 96.25 102 PRO A O 1
ATOM 832 N N . THR A 1 103 ? 17.235 10.726 -8.010 1.00 96.38 103 THR A N 1
ATOM 833 C CA . THR A 1 103 ? 17.148 12.025 -8.706 1.00 96.38 103 THR A CA 1
ATOM 834 C C . THR A 1 103 ? 17.254 11.912 -10.228 1.00 96.38 103 THR A C 1
ATOM 836 O O . THR A 1 103 ? 16.711 12.750 -10.940 1.00 96.38 103 THR A O 1
ATOM 839 N N . SER A 1 104 ? 17.902 10.860 -10.733 1.00 95.00 104 SER A N 1
ATOM 840 C CA . SER A 1 104 ? 18.032 10.561 -12.165 1.00 95.00 104 SER A CA 1
ATOM 841 C C . SER A 1 104 ? 16.770 9.969 -12.801 1.00 95.00 104 SER A C 1
ATOM 843 O O . SER A 1 104 ? 16.715 9.819 -14.021 1.00 95.00 104 SER A O 1
ATOM 845 N N . MET A 1 105 ? 15.764 9.604 -12.003 1.00 96.12 105 MET A N 1
ATOM 846 C CA . MET A 1 105 ? 14.516 9.023 -12.493 1.00 96.12 105 MET A CA 1
ATOM 847 C C . MET A 1 105 ? 13.402 10.068 -12.577 1.00 96.12 105 MET A C 1
ATOM 849 O O . MET A 1 105 ? 13.469 11.139 -11.970 1.00 96.12 105 MET A O 1
ATOM 853 N N . MET A 1 106 ? 12.337 9.715 -13.298 1.00 96.56 106 MET A N 1
ATOM 854 C CA . MET A 1 106 ? 11.049 10.406 -13.299 1.00 96.56 106 MET A CA 1
ATOM 855 C C . MET A 1 106 ? 9.977 9.504 -12.668 1.00 96.56 106 MET A C 1
ATOM 857 O O . MET A 1 106 ? 10.090 8.285 -12.713 1.00 96.56 106 MET A O 1
ATOM 861 N N . ALA A 1 107 ? 8.950 10.096 -12.066 1.00 97.25 107 ALA A N 1
ATOM 862 C CA . ALA A 1 107 ? 7.766 9.422 -11.550 1.00 97.25 107 ALA A CA 1
ATOM 863 C C . ALA A 1 107 ? 6.545 10.190 -12.032 1.00 97.25 107 ALA A C 1
ATOM 865 O O . ALA A 1 107 ? 6.543 11.423 -12.039 1.00 97.25 107 ALA A O 1
ATOM 866 N N . ILE A 1 108 ? 5.549 9.425 -12.450 1.00 96.88 108 ILE A N 1
ATOM 867 C CA . ILE A 1 108 ? 4.309 9.890 -13.049 1.00 96.88 108 ILE A CA 1
ATOM 868 C C . ILE A 1 108 ? 3.193 9.131 -12.336 1.00 96.88 108 ILE A C 1
ATOM 870 O O . ILE A 1 108 ? 3.329 7.937 -12.070 1.00 96.88 108 ILE A O 1
ATOM 874 N N . SER A 1 109 ? 2.118 9.833 -12.000 1.00 96.81 109 SER A N 1
ATOM 875 C CA . SER A 1 109 ? 0.926 9.280 -11.364 1.00 96.81 109 SER A CA 1
ATOM 876 C C . SER A 1 109 ? -0.287 10.099 -11.793 1.00 96.81 109 SER A C 1
ATOM 878 O O . SER A 1 109 ? -0.144 11.241 -12.233 1.00 96.81 109 SER A O 1
ATOM 880 N N . ASN A 1 110 ? -1.478 9.530 -11.633 1.00 93.88 110 ASN A N 1
ATOM 881 C CA . ASN A 1 110 ? -2.719 10.297 -11.627 1.00 93.88 110 ASN A CA 1
ATOM 882 C C . ASN A 1 110 ? -2.702 11.314 -10.468 1.00 93.88 110 ASN A C 1
ATOM 884 O O . ASN A 1 110 ? -2.020 11.083 -9.461 1.00 93.88 110 ASN A O 1
ATOM 888 N N . MET A 1 111 ? -3.443 12.414 -10.645 1.00 74.19 111 MET A N 1
ATOM 889 C CA . MET A 1 111 ? -3.630 13.496 -9.668 1.00 74.19 111 MET A CA 1
ATOM 890 C C . MET A 1 111 ? -5.009 13.442 -9.017 1.00 74.19 111 MET A C 1
ATOM 892 O O . MET A 1 111 ? -5.968 13.056 -9.725 1.00 74.19 111 MET A O 1
#

Sequence (111 aa):
ITVTDDR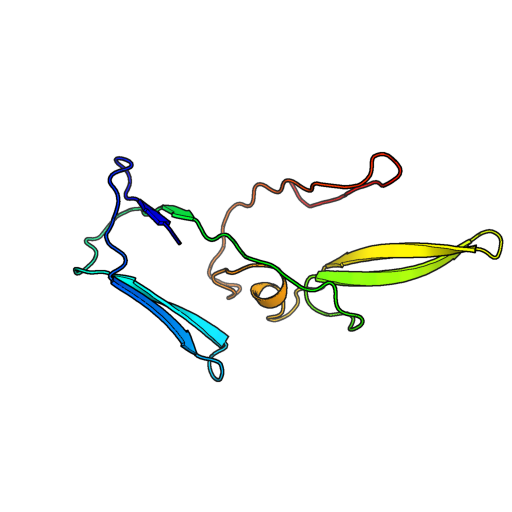EDEVEVASHSVDLERQFLVLHTGRWLEPGQYKVYIQYIGNLNNVLQGFYRSSYKADNVTRWLAASQFQSTDARRAFPCMDEPALKARFTISIGRPTSMMAISNM

InterPro domains:
  IPR042097 Aminopeptidase N-like , N-terminal domain superfamliy [G3DSA:2.60.40.1730] (1-111)
  IPR042097 Aminopeptidase N-like , N-terminal domain superfamliy [SSF63737] (7-111)
  IPR045357 Aminopeptidase N-like , N-terminal domain [PF17900] (7-111)
  IPR050344 Peptidase M1 family aminopeptidases [PTHR11533] (6-111)

Organism: NCBI:txid320908

Radius of gyration: 17.74 Å; chains: 1; bounding box: 43×31×48 Å

Foldseek 3Di:
DWKAFPVRHTFAFPDWDADPVVRDIGTHTPDDDDPGDMDDDDDDDADQDCDQAAWHKDWDDDPNDIDIDIDHDCPPHRVCRNDNDPRDPVPDDDDDDDDDDPPPDDDDDDD